Protein AF-W8VZ50-F1 (afdb_monomer)

Solvent-accessible surface area (backbone atoms only — not comparable to full-atom values): 3853 Å² total; per-residue (Å²): 98,74,70,30,53,52,55,53,58,56,48,52,66,54,50,54,52,52,54,50,51,53,51,51,56,73,75,44,92,71,61,90,83,43,70,66,56,60,49,53,52,51,48,54,53,52,50,50,55,53,48,53,53,51,55,56,59,46,32,55,74,53,63,74,70,110

Radius of gyration: 15.65 Å; Cα contacts (8 Å, |Δi|>4): 20; chains: 1; bounding box: 34×24×41 Å

InterPro domains:
  IPR000883 Cytochrome c oxidase subunit I [PF00115] (2-63)
  IPR000883 Cytochrome c oxidase subunit I [PR01165] (3-24)
  IPR000883 Cytochrome c oxidase subunit I [PR01165] (39-57)
  IPR000883 Cytochrome c oxidase subunit I [PTHR10422] (2-64)
  IPR023616 Cytochrome c oxidase-like, subunit I domain [PS50855] (1-66)
  IPR036927 Cytochrome c oxidase-like, subunit I superfamily [G3DSA:1.20.210.10] (1-66)
  IPR036927 Cytochrome c oxidase-like, subunit I superfamily [SSF81442] (2-65)

Structure (mmCIF, N/CA/C/O backbone):
data_AF-W8VZ50-F1
#
_entry.id   AF-W8VZ50-F1
#
loop_
_atom_site.group_PDB
_atom_site.id
_atom_site.type_symbol
_atom_site.label_atom_id
_atom_site.label_alt_id
_atom_site.label_comp_id
_atom_site.label_asym_id
_atom_site.label_entity_id
_atom_site.label_seq_id
_atom_site.pdbx_PDB_ins_code
_atom_site.Cartn_x
_atom_site.Cartn_y
_atom_site.Cartn_z
_atom_site.occupancy
_atom_site.B_iso_or_equiv
_atom_site.auth_seq_id
_atom_site.auth_comp_id
_atom_site.auth_asym_id
_atom_site.auth_atom_id
_atom_site.pdbx_PDB_model_num
ATOM 1 N N . VAL A 1 1 ? 17.007 -0.291 -17.458 1.00 68.19 1 VAL A N 1
ATOM 2 C CA . VAL A 1 1 ? 16.565 -1.687 -17.182 1.00 68.19 1 VAL A CA 1
ATOM 3 C C . VAL A 1 1 ? 17.100 -2.211 -15.853 1.00 68.19 1 VAL A C 1
ATOM 5 O O . VAL A 1 1 ? 16.275 -2.489 -15.003 1.00 68.19 1 VAL A O 1
ATOM 8 N N . PHE A 1 2 ? 18.419 -2.266 -15.612 1.00 72.62 2 PHE A N 1
ATOM 9 C CA . PHE A 1 2 ? 18.994 -2.807 -14.359 1.00 72.62 2 PHE A CA 1
ATOM 10 C C . PHE A 1 2 ? 18.466 -2.123 -13.076 1.00 72.62 2 PHE A C 1
ATOM 12 O O . PHE A 1 2 ? 18.005 -2.787 -12.153 1.00 72.62 2 PHE A O 1
ATOM 19 N N . PHE A 1 3 ? 18.438 -0.787 -13.040 1.00 70.62 3 PHE A N 1
ATOM 20 C CA . PHE A 1 3 ? 17.881 -0.034 -11.905 1.00 70.62 3 PHE A CA 1
ATOM 21 C C . PHE A 1 3 ? 16.351 -0.162 -11.775 1.00 70.62 3 PHE A C 1
ATOM 23 O O . PHE A 1 3 ? 15.821 -0.195 -10.668 1.00 70.62 3 PHE A O 1
ATOM 30 N N . SER A 1 4 ? 15.640 -0.320 -12.893 1.00 72.19 4 SER A N 1
ATOM 31 C CA . SER A 1 4 ? 14.187 -0.545 -12.900 1.00 72.19 4 SER A CA 1
ATOM 32 C C . SER A 1 4 ? 13.811 -1.952 -12.411 1.00 72.19 4 SER A C 1
ATOM 34 O O . SER A 1 4 ? 12.853 -2.119 -11.664 1.00 72.19 4 SER A O 1
ATOM 36 N N . SER A 1 5 ? 14.610 -2.976 -12.727 1.00 73.31 5 SER A N 1
ATOM 37 C CA . SER A 1 5 ? 14.420 -4.313 -12.155 1.00 73.31 5 SER A CA 1
ATOM 38 C C . SER A 1 5 ? 14.720 -4.348 -10.654 1.00 73.31 5 SER A C 1
ATOM 40 O O . SER A 1 5 ? 14.002 -5.004 -9.906 1.00 73.31 5 SER A O 1
ATOM 42 N N . VAL A 1 6 ? 15.734 -3.610 -10.187 1.00 79.62 6 VAL A N 1
ATOM 43 C CA . VAL A 1 6 ? 16.075 -3.541 -8.754 1.00 79.62 6 VAL A CA 1
ATOM 44 C C . VAL A 1 6 ? 14.960 -2.870 -7.946 1.00 79.62 6 VAL A C 1
ATOM 46 O O . VAL A 1 6 ? 14.581 -3.381 -6.894 1.00 79.62 6 VAL A O 1
ATOM 49 N N . THR A 1 7 ? 14.379 -1.775 -8.442 1.00 80.06 7 THR A N 1
ATOM 50 C CA . THR A 1 7 ? 13.245 -1.106 -7.775 1.00 80.06 7 THR A CA 1
ATOM 51 C C . THR A 1 7 ? 11.999 -1.993 -7.727 1.00 80.06 7 THR A C 1
ATOM 53 O O . THR A 1 7 ? 11.337 -2.055 -6.691 1.00 80.06 7 THR A O 1
ATOM 56 N N . MET A 1 8 ? 11.726 -2.766 -8.784 1.00 80.19 8 MET A N 1
ATOM 57 C CA . MET A 1 8 ? 10.631 -3.742 -8.794 1.00 80.19 8 MET A CA 1
ATOM 58 C C . MET A 1 8 ? 10.851 -4.886 -7.784 1.00 80.19 8 MET A C 1
ATOM 60 O O . MET A 1 8 ? 9.913 -5.267 -7.085 1.00 80.19 8 MET A O 1
ATOM 64 N N . ILE A 1 9 ? 12.084 -5.389 -7.635 1.00 85.25 9 ILE A N 1
ATOM 65 C CA . ILE A 1 9 ? 12.428 -6.429 -6.645 1.00 85.25 9 ILE A CA 1
ATOM 66 C C . ILE A 1 9 ? 12.205 -5.933 -5.211 1.00 85.25 9 ILE A C 1
ATOM 68 O O . ILE A 1 9 ? 11.713 -6.693 -4.381 1.00 85.25 9 ILE A O 1
ATOM 72 N N . ILE A 1 10 ? 12.503 -4.663 -4.918 1.00 84.06 10 ILE A N 1
ATOM 73 C CA . ILE A 1 10 ? 12.256 -4.046 -3.599 1.00 84.06 10 ILE A CA 1
ATOM 74 C C . ILE A 1 10 ? 10.748 -3.905 -3.311 1.00 84.06 10 ILE A C 1
ATOM 76 O O . ILE A 1 10 ? 10.336 -3.946 -2.151 1.00 84.06 10 ILE A O 1
ATOM 80 N N . GLY A 1 11 ? 9.906 -3.810 -4.344 1.00 83.81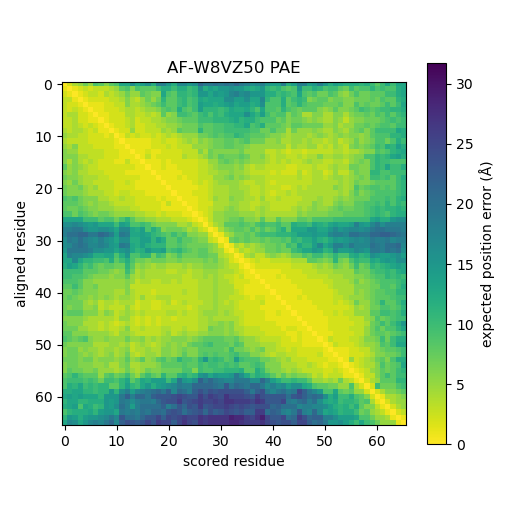 11 GLY A N 1
ATOM 81 C CA . GLY A 1 11 ? 8.444 -3.787 -4.208 1.00 83.81 11 GLY A CA 1
ATOM 82 C C . GLY A 1 11 ? 7.838 -5.093 -3.673 1.00 83.81 11 GLY A C 1
ATOM 83 O O . GLY A 1 11 ? 6.782 -5.081 -3.041 1.00 83.81 11 GLY A O 1
ATOM 84 N N . VAL A 1 12 ? 8.508 -6.231 -3.873 1.00 86.94 12 VAL A N 1
ATOM 85 C CA . VAL A 1 12 ? 8.028 -7.547 -3.418 1.00 86.94 12 VAL A CA 1
ATOM 86 C C . VAL A 1 12 ? 8.025 -7.679 -1.882 1.00 86.94 12 VAL A C 1
ATOM 88 O O . VAL A 1 12 ? 6.964 -7.965 -1.319 1.00 86.94 12 VAL A O 1
ATOM 91 N N . PRO A 1 13 ? 9.139 -7.450 -1.153 1.00 88.25 13 PRO A N 1
ATOM 92 C CA . PRO A 1 13 ? 9.149 -7.550 0.307 1.00 88.25 13 PRO A CA 1
ATOM 93 C C . PRO A 1 13 ? 8.269 -6.492 0.986 1.00 88.25 13 PRO A C 1
ATOM 95 O O . PRO A 1 13 ? 7.689 -6.774 2.037 1.00 88.25 13 PRO A O 1
ATOM 98 N N . THR A 1 14 ? 8.120 -5.296 0.403 1.00 88.94 14 THR A N 1
ATOM 99 C CA . THR A 1 14 ? 7.207 -4.272 0.940 1.00 88.94 14 THR A CA 1
ATOM 100 C C . THR A 1 14 ? 5.747 -4.692 0.784 1.00 88.94 14 THR A C 1
ATOM 102 O O . THR A 1 14 ? 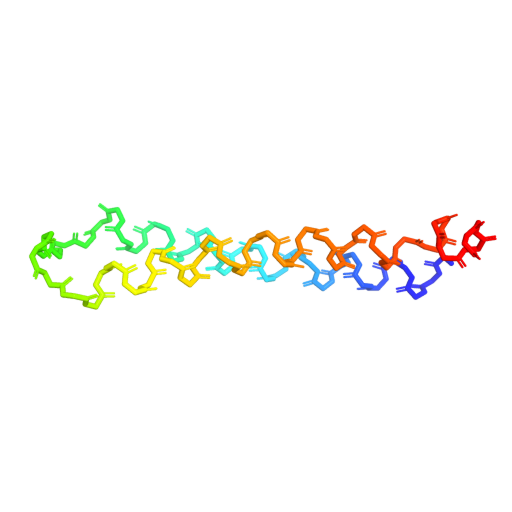4.987 -4.576 1.745 1.00 88.94 14 THR A O 1
ATOM 105 N N . GLY A 1 15 ? 5.371 -5.272 -0.361 1.00 86.81 15 GLY A N 1
ATOM 106 C CA . GLY A 1 15 ? 4.039 -5.841 -0.585 1.00 86.81 15 GLY A CA 1
ATOM 107 C C . GLY A 1 15 ? 3.691 -6.955 0.408 1.00 86.81 15 GLY A C 1
ATOM 108 O O . GLY A 1 15 ? 2.623 -6.923 1.019 1.00 86.81 15 GLY A O 1
ATOM 109 N N . ILE A 1 16 ? 4.616 -7.890 0.656 1.00 89.75 16 ILE A N 1
ATOM 110 C CA . ILE A 1 16 ? 4.435 -8.977 1.643 1.00 89.75 16 ILE A CA 1
ATOM 111 C C . ILE A 1 16 ? 4.125 -8.413 3.038 1.00 89.75 16 ILE A C 1
ATOM 113 O O . ILE A 1 16 ? 3.260 -8.925 3.752 1.00 89.75 16 ILE A O 1
ATOM 117 N N . LYS A 1 17 ? 4.794 -7.323 3.423 1.00 87.88 17 LYS A N 1
ATOM 118 C CA . LYS A 1 17 ? 4.589 -6.672 4.721 1.00 87.88 17 LYS A CA 1
ATOM 119 C C . LYS A 1 17 ? 3.189 -6.063 4.850 1.00 87.88 17 LYS A C 1
ATOM 121 O O . LYS A 1 17 ? 2.570 -6.188 5.905 1.00 87.88 17 LYS A O 1
ATOM 126 N N . VAL A 1 18 ? 2.665 -5.478 3.772 1.00 89.50 18 VAL A N 1
ATOM 127 C CA . VAL A 1 18 ? 1.293 -4.946 3.729 1.00 89.50 18 VAL A CA 1
ATOM 128 C C . VAL A 1 18 ? 0.259 -6.057 3.892 1.00 89.50 18 VAL A C 1
ATOM 130 O O . VAL A 1 18 ? -0.661 -5.917 4.697 1.00 89.50 18 VAL A O 1
ATOM 133 N N . PHE A 1 19 ? 0.429 -7.185 3.195 1.00 88.25 19 PHE A N 1
ATOM 134 C CA . PHE A 1 19 ? -0.462 -8.340 3.356 1.00 88.25 19 PHE A CA 1
ATOM 135 C C . PHE A 1 19 ? -0.426 -8.910 4.778 1.00 88.25 19 PHE A C 1
ATOM 137 O O . PHE A 1 19 ? -1.471 -9.271 5.320 1.00 88.25 19 PHE A O 1
ATOM 144 N N . SER A 1 20 ? 0.749 -8.926 5.413 1.00 87.81 20 SER A N 1
ATOM 145 C CA . SER A 1 20 ? 0.894 -9.328 6.816 1.00 87.81 20 SER A CA 1
ATOM 146 C C . SER A 1 20 ? 0.098 -8.422 7.767 1.00 87.81 20 SER A C 1
ATOM 148 O O . SER A 1 20 ? -0.632 -8.919 8.626 1.00 87.81 20 SER A O 1
ATOM 150 N N . TRP A 1 21 ? 0.140 -7.097 7.577 1.00 86.50 21 TRP A N 1
ATOM 151 C CA . TRP A 1 21 ? -0.680 -6.164 8.364 1.00 86.50 21 TRP A CA 1
ATOM 152 C C . TRP A 1 21 ? -2.179 -6.361 8.142 1.00 86.50 21 TRP A C 1
ATOM 154 O O . TRP A 1 21 ? -2.945 -6.318 9.105 1.00 86.50 21 TRP A O 1
ATOM 164 N N . LEU A 1 22 ? -2.600 -6.628 6.903 1.00 86.44 22 LEU A N 1
ATOM 165 C CA . LEU A 1 22 ? -4.000 -6.910 6.587 1.00 86.44 22 LEU A CA 1
ATOM 166 C C . LEU A 1 22 ? -4.495 -8.162 7.326 1.00 86.44 22 LEU A C 1
ATOM 168 O O . LEU A 1 22 ? -5.567 -8.152 7.927 1.00 86.44 22 LEU A O 1
ATOM 172 N N . TYR A 1 23 ? -3.680 -9.219 7.338 1.00 86.44 23 TYR A N 1
ATOM 173 C CA . TYR A 1 23 ? -3.985 -10.459 8.049 1.00 86.44 23 TYR A CA 1
ATOM 174 C C . TYR A 1 23 ? -4.022 -10.262 9.570 1.00 86.44 23 TYR A C 1
ATOM 176 O O . TYR A 1 23 ? -4.908 -10.786 10.245 1.00 86.44 23 TYR A O 1
ATOM 184 N N . MET A 1 24 ? -3.099 -9.458 10.113 1.00 84.81 24 MET A N 1
ATOM 185 C CA . MET A 1 24 ? -3.089 -9.093 11.531 1.00 84.81 24 MET A CA 1
ATOM 186 C C . MET A 1 24 ? -4.376 -8.366 11.931 1.00 84.81 24 MET A C 1
ATOM 188 O O . MET A 1 24 ? -4.932 -8.662 12.981 1.00 84.81 24 MET A O 1
ATOM 192 N N . ILE A 1 25 ? -4.879 -7.458 11.092 1.00 85.06 25 ILE A N 1
ATOM 193 C CA . ILE A 1 25 ? -6.136 -6.743 11.343 1.00 85.06 25 ILE A CA 1
ATOM 194 C C . ILE A 1 25 ? -7.341 -7.690 11.278 1.00 85.06 25 ILE A C 1
ATOM 196 O O . ILE A 1 25 ? -8.197 -7.630 12.156 1.00 85.06 25 ILE A O 1
ATOM 200 N N . LEU A 1 26 ? -7.391 -8.585 10.287 1.00 84.38 26 LEU A N 1
ATOM 201 C CA . LEU A 1 26 ? -8.487 -9.551 10.119 1.00 84.38 26 LEU A CA 1
ATOM 202 C C . LEU A 1 26 ? -8.601 -10.537 11.288 1.00 84.38 26 LEU A C 1
ATOM 204 O O . LEU A 1 26 ? -9.706 -10.930 11.653 1.00 84.38 26 LEU A O 1
ATOM 208 N N . ASN A 1 27 ? -7.470 -10.941 11.869 1.00 81.69 27 ASN A N 1
ATOM 209 C CA . ASN A 1 27 ? -7.436 -11.887 12.985 1.00 81.69 27 ASN A CA 1
ATOM 210 C C . ASN A 1 27 ? -7.443 -11.200 14.366 1.00 81.69 27 ASN A C 1
ATOM 212 O O . ASN A 1 27 ? -7.515 -11.860 15.402 1.00 81.69 27 ASN A O 1
ATOM 216 N N . SER A 1 28 ? -7.344 -9.870 14.406 1.00 77.25 28 SER A N 1
ATOM 217 C CA . SER A 1 28 ? -7.306 -9.115 15.653 1.00 77.25 28 SER A CA 1
ATOM 218 C C . SER A 1 28 ? -8.711 -8.763 16.136 1.00 77.25 28 SER A C 1
ATOM 220 O O . SER A 1 28 ? -9.574 -8.327 15.377 1.00 77.25 28 SER A O 1
ATOM 222 N N . ARG A 1 29 ? -8.938 -8.898 17.445 1.00 70.81 29 ARG A N 1
ATOM 223 C CA . ARG A 1 29 ? -10.183 -8.498 18.119 1.00 70.81 29 ARG A CA 1
ATOM 224 C C . ARG A 1 29 ? -10.162 -6.997 18.438 1.00 70.81 29 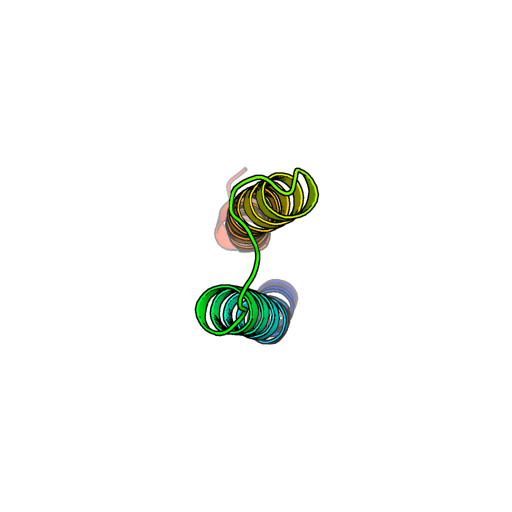ARG A C 1
ATOM 226 O O . ARG A 1 29 ? -10.373 -6.617 19.586 1.00 70.81 29 ARG A O 1
ATOM 233 N N . VAL A 1 30 ? -9.859 -6.155 17.446 1.00 71.69 30 VAL A N 1
ATOM 234 C CA . VAL A 1 30 ? -9.852 -4.689 17.616 1.00 71.69 30 VAL A CA 1
ATOM 235 C C . VAL A 1 30 ? -11.286 -4.188 17.659 1.00 71.69 30 VAL A C 1
ATOM 237 O O . VAL A 1 30 ? -12.120 -4.592 16.844 1.00 71.69 30 VAL A O 1
ATOM 240 N N . SER A 1 31 ? -11.591 -3.288 18.587 1.00 71.81 31 SER A N 1
ATOM 241 C CA . SER A 1 31 ? -12.895 -2.645 18.586 1.00 71.81 31 SER A CA 1
ATOM 242 C C . SER A 1 31 ? -12.941 -1.596 17.469 1.00 71.81 31 SER A C 1
ATOM 244 O O . SER A 1 31 ? -12.067 -0.741 17.353 1.00 71.81 31 SER A O 1
ATOM 246 N N . LEU A 1 32 ? -13.994 -1.608 16.646 1.00 70.50 32 LEU A N 1
ATOM 247 C CA . LEU A 1 32 ? -14.170 -0.635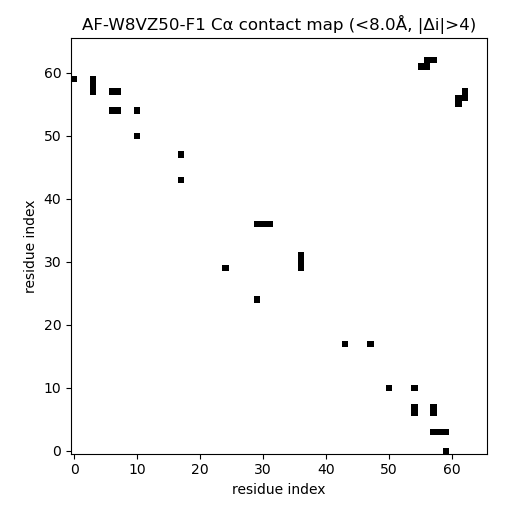 15.550 1.00 70.50 32 LEU A CA 1
ATOM 248 C C . LEU A 1 32 ? -14.281 0.827 16.029 1.00 70.50 32 LEU A C 1
ATOM 250 O O . LEU A 1 32 ? -14.251 1.751 15.217 1.00 70.50 32 LEU A O 1
ATOM 254 N N . ARG A 1 33 ? -14.438 1.036 17.343 1.00 71.19 33 ARG A N 1
ATOM 255 C CA . ARG A 1 33 ? -14.506 2.351 17.992 1.00 71.19 33 ARG A CA 1
ATOM 256 C C . ARG A 1 33 ? -13.134 2.908 18.371 1.00 71.19 33 ARG A C 1
ATOM 258 O O . ARG A 1 33 ? -13.061 4.061 18.785 1.00 71.19 33 ARG A O 1
ATOM 265 N N . GLU A 1 34 ? -12.059 2.133 18.235 1.00 81.19 34 GLU A N 1
ATOM 266 C CA . GLU A 1 34 ? -10.712 2.633 18.488 1.00 81.19 34 GLU A CA 1
ATOM 267 C C . GLU A 1 34 ? -10.229 3.513 17.323 1.00 81.19 34 GLU A C 1
ATOM 269 O O . GLU A 1 34 ? -10.143 3.045 16.184 1.00 81.19 34 GLU A O 1
ATOM 274 N N . PRO A 1 35 ? -9.844 4.777 17.581 1.00 80.56 35 PRO A N 1
ATOM 275 C CA . PRO A 1 35 ? -9.374 5.685 16.532 1.00 80.56 35 PRO A CA 1
ATOM 276 C C . PRO A 1 35 ? -8.084 5.188 15.858 1.00 80.56 35 PRO A C 1
ATOM 278 O O . PRO A 1 35 ? -7.826 5.490 14.694 1.00 80.56 35 PRO A O 1
ATOM 281 N N . VAL A 1 36 ? -7.296 4.371 16.564 1.00 84.19 36 VAL A N 1
ATOM 282 C CA . VAL A 1 36 ? -6.055 3.770 16.056 1.00 84.19 36 VAL A CA 1
ATOM 283 C C . VAL A 1 36 ? -6.325 2.840 14.871 1.00 84.19 36 VAL A C 1
ATOM 285 O O . VAL A 1 36 ? -5.561 2.843 13.910 1.00 84.19 36 VAL A O 1
ATOM 288 N N . PHE A 1 37 ? -7.435 2.095 14.885 1.00 84.62 37 PHE A N 1
ATOM 289 C CA . PHE A 1 37 ? -7.804 1.200 13.787 1.00 84.62 37 PHE A CA 1
ATOM 290 C C . PHE A 1 37 ? -8.002 1.969 12.474 1.00 84.62 37 PHE A C 1
ATOM 292 O O . PHE A 1 37 ? -7.441 1.607 11.440 1.00 84.62 37 PHE A O 1
ATOM 299 N N . TRP A 1 38 ? -8.747 3.075 12.531 1.00 84.38 38 TRP A N 1
ATOM 300 C CA . TRP A 1 38 ? -9.010 3.936 11.377 1.00 84.38 38 TRP A CA 1
ATOM 301 C C . TRP A 1 38 ? -7.741 4.591 10.831 1.00 84.38 38 TRP A C 1
ATOM 303 O O . TRP A 1 38 ? -7.588 4.734 9.614 1.00 84.38 38 TRP A O 1
ATOM 313 N N . TRP A 1 39 ? -6.806 4.947 11.714 1.00 88.19 39 TRP A N 1
ATOM 314 C CA . TRP A 1 39 ? -5.514 5.492 11.311 1.00 88.19 39 TRP A CA 1
ATOM 315 C C . TRP A 1 39 ? -4.653 4.449 10.590 1.00 88.19 39 TRP A C 1
ATOM 317 O O . TRP A 1 39 ? -4.135 4.729 9.511 1.00 88.19 39 TRP A O 1
ATOM 327 N N . VAL A 1 40 ? -4.557 3.226 11.126 1.00 86.56 40 VAL A N 1
ATOM 328 C CA . VAL A 1 40 ? -3.809 2.129 10.486 1.00 86.56 40 VAL A CA 1
ATOM 329 C C . VAL A 1 40 ? -4.429 1.747 9.139 1.00 86.56 40 VAL A C 1
ATOM 331 O O . VAL A 1 40 ? -3.701 1.530 8.171 1.00 86.56 40 VAL A O 1
ATOM 334 N N . LEU A 1 41 ? -5.761 1.724 9.038 1.00 87.69 41 LEU A N 1
ATOM 335 C CA . LEU A 1 41 ? -6.455 1.478 7.772 1.00 87.69 41 LEU A CA 1
ATOM 336 C C . LEU A 1 41 ? -6.105 2.552 6.730 1.00 87.69 41 LEU A C 1
ATOM 338 O O . LEU A 1 41 ? -5.722 2.228 5.607 1.00 87.69 41 LEU A O 1
ATOM 342 N N . SER A 1 42 ? -6.165 3.826 7.124 1.00 89.88 42 SER A N 1
ATOM 343 C CA . SER A 1 42 ? -5.795 4.959 6.265 1.00 89.88 42 SER A CA 1
ATOM 344 C C . SER A 1 42 ? -4.324 4.897 5.842 1.00 89.88 42 SER A C 1
ATOM 346 O O . SER A 1 42 ? -4.004 5.145 4.681 1.00 89.88 42 SER A O 1
ATOM 348 N N . PHE A 1 43 ? -3.431 4.504 6.754 1.00 90.88 43 PHE A N 1
ATOM 349 C CA . PHE A 1 43 ? -2.012 4.308 6.471 1.00 90.88 43 PHE A CA 1
ATOM 350 C C . PHE A 1 43 ? -1.784 3.224 5.410 1.00 90.88 43 PHE A C 1
ATOM 352 O O . PHE A 1 43 ? -1.052 3.462 4.453 1.00 90.88 43 PHE A O 1
ATOM 359 N N . ILE A 1 44 ? -2.439 2.064 5.527 1.00 90.75 44 ILE A N 1
ATOM 360 C CA . ILE A 1 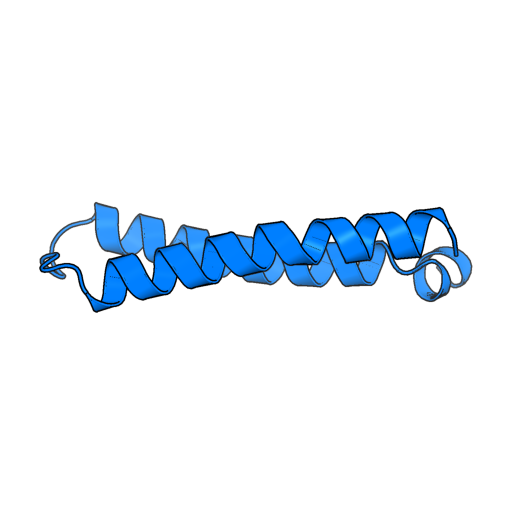44 ? -2.315 0.973 4.546 1.00 90.75 44 ILE A CA 1
ATOM 361 C C . ILE A 1 44 ? -2.814 1.416 3.161 1.00 90.75 44 ILE A C 1
ATOM 363 O O . ILE A 1 44 ? -2.167 1.132 2.150 1.00 90.75 44 ILE A O 1
ATOM 367 N N . VAL A 1 45 ? -3.929 2.147 3.097 1.00 90.06 45 VAL A N 1
ATOM 368 C CA . VAL A 1 45 ? -4.482 2.659 1.830 1.00 90.06 45 VAL A CA 1
ATOM 369 C C . VAL A 1 45 ? -3.537 3.674 1.179 1.00 90.06 45 VAL A C 1
ATOM 371 O O . VAL A 1 45 ? -3.200 3.541 0.005 1.00 90.06 45 VAL A O 1
ATOM 374 N N . LEU A 1 46 ? -3.044 4.657 1.934 1.00 89.50 46 LEU A N 1
ATOM 375 C CA . LEU A 1 46 ? -2.103 5.653 1.409 1.00 89.50 46 LEU A CA 1
ATOM 376 C C . LEU A 1 46 ? -0.780 5.014 0.970 1.00 89.50 46 LEU A C 1
ATOM 378 O O . LEU A 1 46 ? -0.245 5.352 -0.085 1.00 89.50 46 LEU A O 1
ATOM 382 N N . PHE A 1 47 ? -0.276 4.058 1.752 1.00 89.81 47 PHE A N 1
ATOM 383 C CA . PHE A 1 47 ? 0.959 3.342 1.451 1.00 89.81 47 PHE A CA 1
ATOM 384 C C . PHE A 1 47 ? 0.843 2.494 0.179 1.00 89.81 47 PHE A C 1
ATOM 386 O O . PHE A 1 47 ? 1.767 2.478 -0.631 1.00 89.81 47 PHE A O 1
ATOM 393 N N . THR A 1 48 ? -0.289 1.817 -0.035 1.00 88.88 48 THR A N 1
ATOM 394 C CA . THR A 1 48 ? -0.516 1.018 -1.252 1.00 88.88 48 THR A CA 1
ATOM 395 C C . THR A 1 48 ? -0.644 1.891 -2.496 1.00 88.88 48 THR A C 1
ATOM 397 O O . THR A 1 48 ? 0.022 1.607 -3.489 1.00 88.88 48 THR A O 1
ATOM 400 N N . ILE A 1 49 ? -1.414 2.982 -2.440 1.00 88.81 49 ILE A N 1
ATOM 401 C CA . ILE A 1 49 ? -1.551 3.915 -3.570 1.00 88.81 49 ILE A CA 1
ATOM 402 C C . ILE A 1 49 ? -0.192 4.538 -3.918 1.00 88.81 49 ILE A C 1
ATOM 404 O O . ILE A 1 49 ? 0.232 4.465 -5.071 1.00 88.81 49 ILE A O 1
ATOM 408 N N . GLY A 1 50 ? 0.525 5.077 -2.926 1.00 87.12 50 GLY A N 1
ATOM 409 C CA . GLY A 1 50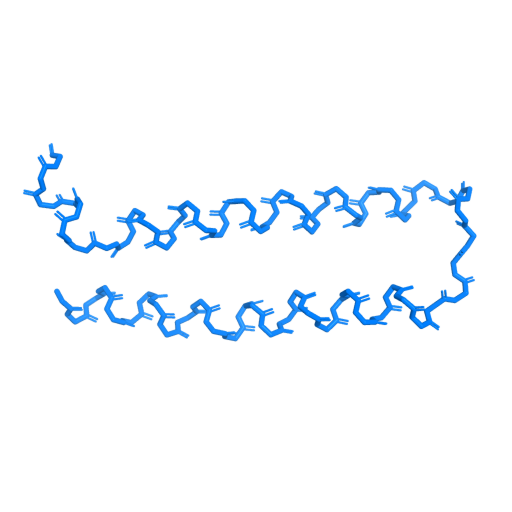 ? 1.847 5.677 -3.133 1.00 87.12 50 GLY A CA 1
ATOM 410 C C . GLY A 1 50 ? 2.899 4.673 -3.619 1.00 87.12 50 GLY A C 1
ATOM 411 O O . GLY A 1 50 ? 3.727 4.994 -4.474 1.00 87.12 50 GLY A O 1
ATOM 412 N N . GLY A 1 51 ? 2.842 3.435 -3.122 1.00 84.81 51 GLY A N 1
ATOM 413 C CA . GLY A 1 51 ? 3.723 2.349 -3.547 1.00 84.81 51 GLY A CA 1
ATOM 414 C C . GLY A 1 51 ? 3.513 1.964 -5.010 1.00 84.81 51 GLY A C 1
ATOM 415 O O . GLY A 1 51 ? 4.481 1.862 -5.761 1.00 84.81 51 GLY A O 1
ATOM 416 N N . VAL A 1 52 ? 2.257 1.817 -5.445 1.00 82.62 52 VAL A N 1
ATOM 417 C CA . VAL A 1 52 ? 1.925 1.496 -6.843 1.00 82.62 52 VAL A CA 1
ATOM 418 C C . VAL A 1 52 ? 2.376 2.616 -7.781 1.00 82.62 52 VAL A C 1
ATOM 420 O O . VAL A 1 52 ? 3.025 2.333 -8.788 1.00 82.62 52 VAL A O 1
ATOM 423 N N . THR A 1 53 ? 2.129 3.885 -7.439 1.00 83.81 53 THR A N 1
ATOM 424 C CA . THR A 1 53 ? 2.605 5.016 -8.256 1.00 83.81 53 THR A CA 1
ATOM 425 C C . THR A 1 53 ? 4.130 5.089 -8.320 1.00 83.81 53 THR A C 1
ATOM 427 O O . THR A 1 53 ? 4.680 5.369 -9.381 1.00 83.81 53 THR A O 1
ATOM 430 N N . GLY A 1 54 ? 4.829 4.777 -7.223 1.00 78.88 54 GLY A N 1
ATOM 431 C CA . GLY A 1 54 ? 6.294 4.748 -7.187 1.00 78.88 54 GLY A CA 1
ATOM 432 C C . GLY A 1 54 ? 6.902 3.650 -8.066 1.00 78.88 54 GLY A C 1
ATOM 433 O O . GLY A 1 54 ? 7.901 3.890 -8.744 1.00 78.88 54 GLY A O 1
ATOM 434 N N . ILE A 1 55 ? 6.281 2.466 -8.119 1.00 79.31 55 ILE A N 1
ATOM 435 C CA . ILE A 1 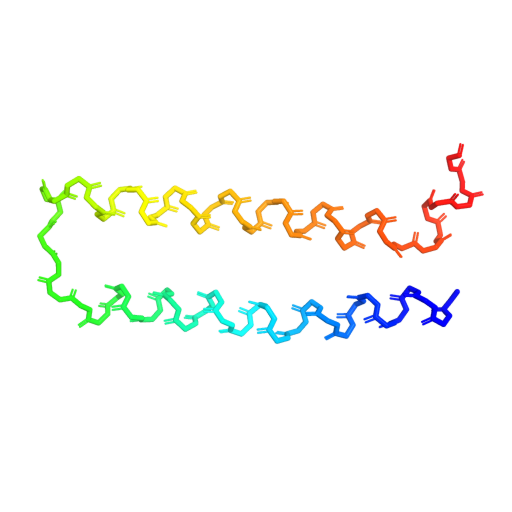55 ? 6.702 1.372 -9.013 1.00 79.31 55 ILE A CA 1
ATOM 436 C C . ILE A 1 55 ? 6.505 1.771 -10.481 1.00 79.31 55 ILE A C 1
ATOM 438 O O . ILE A 1 55 ? 7.385 1.522 -11.302 1.00 79.31 55 ILE A O 1
ATOM 442 N N . ILE A 1 56 ? 5.383 2.421 -10.802 1.00 76.62 56 ILE A N 1
ATOM 443 C CA . ILE A 1 56 ? 5.082 2.894 -12.162 1.00 76.62 56 ILE A CA 1
ATOM 444 C C . ILE A 1 56 ? 6.090 3.965 -12.605 1.00 76.62 56 ILE A C 1
ATOM 446 O O . ILE A 1 56 ? 6.597 3.883 -13.720 1.00 76.62 56 ILE A O 1
ATOM 450 N N . LEU A 1 57 ? 6.439 4.918 -11.732 1.00 68.62 57 LEU A N 1
ATOM 451 C CA . LEU A 1 57 ? 7.443 5.950 -12.029 1.00 68.62 57 LEU A CA 1
ATOM 452 C C . LEU A 1 57 ? 8.861 5.366 -12.178 1.00 68.62 57 LEU A C 1
ATOM 454 O O . LEU A 1 57 ? 9.657 5.853 -12.969 1.00 68.62 57 LEU A O 1
ATOM 458 N N . SER A 1 58 ? 9.170 4.286 -11.451 1.00 64.25 58 SER A N 1
ATOM 459 C CA . SER A 1 58 ? 10.471 3.598 -11.515 1.00 64.25 58 SER A CA 1
ATOM 460 C C . SER A 1 58 ? 10.648 2.728 -12.770 1.00 64.25 58 SER A C 1
ATOM 462 O O . SER A 1 58 ? 11.718 2.144 -12.996 1.00 64.25 58 SER A O 1
ATOM 464 N N . ALA A 1 59 ? 9.607 2.588 -13.594 1.00 69.06 59 ALA A N 1
ATOM 465 C CA . ALA A 1 59 ? 9.710 1.915 -14.877 1.00 69.06 59 ALA A CA 1
ATOM 466 C C . ALA A 1 59 ? 10.492 2.804 -15.858 1.00 69.06 59 ALA A C 1
ATOM 468 O O . ALA A 1 59 ? 9.976 3.811 -16.336 1.00 69.06 59 ALA A O 1
ATOM 469 N N . CYS A 1 60 ? 11.715 2.390 -16.228 1.00 57.94 60 CYS A N 1
ATOM 470 C CA . CYS A 1 60 ? 12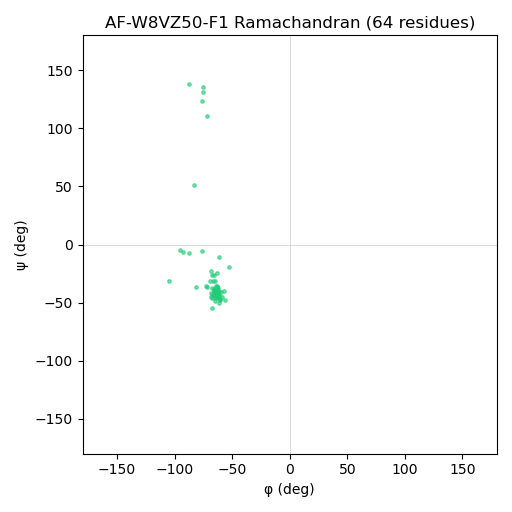.580 3.119 -17.179 1.00 57.94 60 CYS A CA 1
ATOM 471 C C . CYS A 1 60 ? 11.896 3.463 -18.520 1.00 57.94 60 CYS A C 1
ATOM 473 O O . CYS A 1 60 ? 12.403 4.297 -19.256 1.00 57.94 60 CYS A O 1
ATOM 475 N N . VAL A 1 61 ? 10.805 2.782 -18.883 1.00 55.44 61 VAL A N 1
ATOM 476 C CA . VAL A 1 61 ? 10.063 3.039 -20.128 1.00 55.44 61 VAL A CA 1
ATOM 477 C C . VAL A 1 61 ? 9.264 4.344 -20.047 1.00 55.44 61 VAL A C 1
ATOM 479 O O . VAL A 1 61 ? 9.172 5.044 -21.046 1.00 55.44 61 VAL A O 1
ATOM 482 N N . LEU A 1 62 ? 8.721 4.681 -18.873 1.00 54.22 62 LEU A N 1
ATOM 483 C CA . LEU A 1 62 ? 7.993 5.932 -18.633 1.00 54.22 62 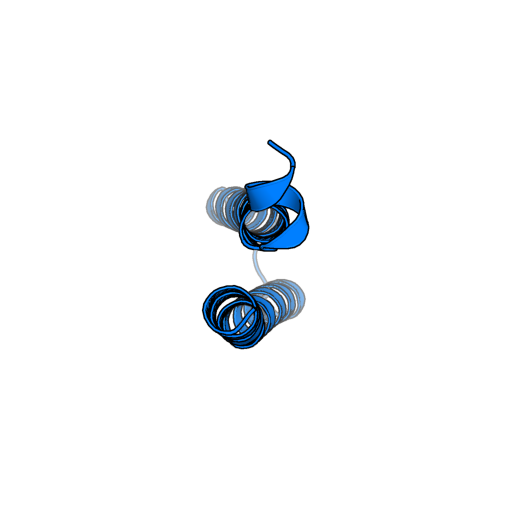LEU A CA 1
ATOM 484 C C . LEU A 1 62 ? 8.948 7.102 -18.366 1.00 54.22 62 LEU A C 1
ATOM 486 O O . LEU A 1 62 ? 8.707 8.191 -18.868 1.00 54.22 62 LEU A O 1
ATOM 490 N N . ASP A 1 63 ? 10.057 6.854 -17.664 1.00 53.72 63 ASP A N 1
ATOM 491 C CA . ASP A 1 63 ? 11.092 7.862 -17.368 1.00 53.72 63 ASP A CA 1
ATOM 492 C C . ASP A 1 63 ? 11.875 8.325 -18.614 1.00 53.72 63 ASP A C 1
ATOM 494 O O . ASP A 1 63 ? 12.440 9.406 -18.627 1.00 53.72 63 ASP A O 1
ATOM 498 N N . ASN A 1 64 ? 11.908 7.518 -19.682 1.00 51.78 64 ASN A N 1
ATOM 499 C CA . ASN A 1 64 ? 12.574 7.873 -20.945 1.00 51.78 64 ASN A CA 1
ATOM 500 C C . ASN A 1 64 ? 11.610 8.485 -21.989 1.00 51.78 64 ASN A C 1
ATOM 502 O O . ASN A 1 64 ? 12.042 8.825 -23.089 1.00 51.78 64 ASN A O 1
ATOM 506 N N . ILE A 1 65 ? 10.304 8.526 -21.686 1.00 50.78 65 ILE A N 1
ATOM 507 C CA . ILE A 1 65 ? 9.229 9.072 -22.540 1.00 50.78 65 ILE A CA 1
ATOM 508 C C . ILE A 1 65 ? 8.739 10.442 -22.042 1.00 50.78 65 ILE A C 1
ATOM 510 O O . ILE A 1 65 ? 8.296 11.245 -22.865 1.00 50.78 65 ILE A O 1
ATOM 514 N N . LEU A 1 66 ? 8.782 10.683 -20.727 1.00 51.97 66 LEU A N 1
ATOM 515 C CA . LEU A 1 66 ? 8.633 12.010 -20.114 1.00 51.97 66 LEU A CA 1
ATOM 516 C C . LEU A 1 66 ? 9.899 12.851 -20.321 1.00 51.97 66 LEU A C 1
ATOM 518 O O . LEU A 1 66 ? 9.736 14.082 -20.480 1.00 51.97 66 LEU A O 1
#

Organism: Dibothriocephalus nihonkaiensis (NCBI:txid2567821)

Secondary structure (DSSP, 8-state):
-HHHHHHHHHHHHHHHHHHHHHHHHHHS---TT-HHHHHHHHHHHHHHHHHHHHHHHT-HHHHTT-

Foldseek 3Di:
DVQLVVLVVVLVVVVVVLVVVVVCLVPDPDDPPDVVNVVVVVVSVVCVVVSVVVNVCSPVVVVVVD

Sequence (66 aa):
VFFSSVTMIIGVPTGIKVFSWLYMILNSRVSLREPVFWWVLSFIVLFTIGGVTGIILSACVLDNIL

Mean predicted aligned error: 7.65 Å

pLDDT: mean 79.08, std 11.07, range [50.78, 90.88]